Protein AF-A0A920IQU4-F1 (afdb_monomer_lite)

Radius of gyration: 15.21 Å; chains: 1; bounding box: 37×38×41 Å

pLDDT: mean 94.36, std 9.84, range [36.81, 98.69]

Sequence (162 aa):
MGWREFIRGVYWENMPQYKNLNFWSHKLKLNNNWYSGETGIPPLDDAIIESRDLAYSHHINRLMVISNLMTLTGIHPNEMYKWFMEMYIDAYDWVMVPNVYGMGSYADGGIFSTKPYICGSSYMLRMSNYSKGDWCDTVDGLYWGFIENNIKFLNLTSASPL

Structure (mmCIF, N/CA/C/O backbone):
data_AF-A0A920IQU4-F1
#
_entry.id   AF-A0A920IQU4-F1
#
loop_
_atom_site.group_PDB
_atom_site.id
_atom_site.type_symbol
_atom_site.label_atom_id
_atom_site.label_alt_id
_atom_site.label_comp_id
_atom_site.label_asym_id
_atom_site.label_entity_id
_atom_site.label_seq_id
_atom_site.pdbx_PDB_ins_code
_atom_site.Cartn_x
_atom_site.Cartn_y
_atom_site.Cartn_z
_atom_site.occupancy
_atom_site.B_iso_or_equiv
_atom_site.auth_seq_id
_atom_site.auth_comp_id
_atom_site.auth_asym_id
_atom_site.auth_atom_id
_atom_site.pdbx_PDB_model_num
ATOM 1 N N . MET A 1 1 ? 11.979 22.967 4.203 1.00 64.69 1 MET A N 1
ATOM 2 C CA . MET A 1 1 ? 11.755 21.620 4.780 1.00 64.69 1 MET A CA 1
ATOM 3 C C . MET A 1 1 ? 10.637 20.944 4.001 1.00 64.69 1 MET A C 1
ATOM 5 O O . MET A 1 1 ? 9.784 21.664 3.501 1.00 64.69 1 MET A O 1
ATOM 9 N N . GLY A 1 2 ? 10.668 19.620 3.833 1.00 90.31 2 GLY A N 1
ATOM 10 C CA . GLY A 1 2 ? 9.742 18.895 2.948 1.00 90.31 2 GLY A CA 1
ATOM 11 C C . GLY A 1 2 ? 9.343 17.521 3.489 1.00 90.31 2 GLY A C 1
ATOM 12 O O . GLY A 1 2 ? 9.532 17.246 4.672 1.00 90.31 2 GLY A O 1
ATOM 13 N N . TRP A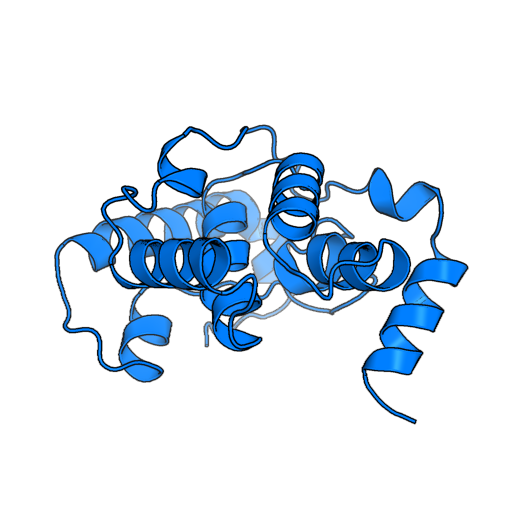 1 3 ? 8.827 16.657 2.608 1.00 89.75 3 TRP A N 1
ATOM 14 C CA . TRP A 1 3 ? 8.213 15.367 2.955 1.00 89.75 3 TRP A CA 1
ATOM 15 C C . TRP A 1 3 ? 9.049 14.503 3.903 1.00 89.75 3 TRP A C 1
ATOM 17 O O . TRP A 1 3 ? 8.571 14.075 4.945 1.00 89.75 3 TRP A O 1
ATOM 27 N N . ARG A 1 4 ? 10.333 14.309 3.591 1.00 92.00 4 ARG A N 1
ATOM 28 C CA . ARG A 1 4 ? 11.233 13.456 4.378 1.00 92.00 4 ARG A CA 1
ATOM 29 C C . ARG A 1 4 ? 11.360 13.885 5.847 1.00 92.00 4 ARG A C 1
ATOM 31 O O . ARG A 1 4 ? 11.408 13.028 6.724 1.00 92.00 4 ARG A O 1
ATOM 38 N N . GLU A 1 5 ? 11.397 15.187 6.125 1.00 93.81 5 GLU A N 1
ATOM 39 C CA . GLU A 1 5 ? 11.486 15.687 7.505 1.00 93.81 5 GLU A CA 1
ATOM 40 C C . GLU A 1 5 ? 10.137 15.599 8.229 1.00 93.81 5 GLU A C 1
ATOM 42 O O . GLU A 1 5 ? 10.108 15.321 9.425 1.00 93.81 5 GLU A O 1
ATOM 47 N N . PHE A 1 6 ? 9.023 15.741 7.502 1.00 94.06 6 PHE A N 1
ATOM 48 C CA . PHE A 1 6 ? 7.689 15.473 8.045 1.00 94.06 6 PHE A CA 1
ATOM 49 C C . PHE A 1 6 ? 7.543 14.007 8.478 1.00 94.06 6 PHE A C 1
ATOM 51 O O . PHE A 1 6 ? 7.172 13.757 9.622 1.00 94.06 6 PHE A O 1
ATOM 58 N N . ILE A 1 7 ? 7.933 13.048 7.622 1.00 94.31 7 ILE A N 1
ATOM 59 C CA . ILE A 1 7 ? 7.958 11.609 7.954 1.00 94.31 7 ILE A CA 1
ATOM 60 C C . ILE A 1 7 ? 8.731 11.368 9.254 1.00 94.31 7 ILE A C 1
ATOM 62 O O . ILE A 1 7 ? 8.251 10.684 10.158 1.00 94.31 7 ILE A O 1
ATOM 66 N N . ARG A 1 8 ? 9.919 11.972 9.371 1.00 94.94 8 ARG A N 1
ATOM 67 C CA . ARG A 1 8 ? 10.752 11.848 10.568 1.00 94.94 8 ARG A CA 1
ATOM 68 C C . ARG A 1 8 ? 10.044 12.376 11.816 1.00 94.94 8 ARG A C 1
ATOM 70 O O . ARG A 1 8 ? 10.104 11.717 12.849 1.00 94.94 8 ARG A O 1
ATOM 77 N N . GLY A 1 9 ? 9.393 13.535 11.726 1.00 96.06 9 GLY A N 1
ATOM 78 C CA . GLY A 1 9 ? 8.624 14.117 12.829 1.00 96.06 9 GLY A CA 1
ATOM 79 C C . GLY A 1 9 ? 7.478 13.212 13.279 1.00 96.06 9 GLY A C 1
ATOM 80 O O . GLY A 1 9 ? 7.389 12.893 14.461 1.00 96.06 9 GLY A O 1
ATOM 81 N N . VAL A 1 10 ? 6.664 12.724 12.335 1.00 95.38 10 VAL A N 1
ATOM 82 C CA . VAL A 1 10 ? 5.550 11.805 12.633 1.00 95.38 10 VAL A CA 1
ATOM 83 C C . VAL A 1 10 ? 6.048 10.542 13.330 1.00 95.38 10 VAL A C 1
ATOM 85 O O . VAL A 1 10 ? 5.455 10.118 14.320 1.00 95.38 10 VAL A O 1
ATOM 88 N N . TYR A 1 11 ? 7.146 9.955 12.848 1.00 96.88 11 TYR A N 1
ATOM 89 C CA . TYR A 1 11 ? 7.706 8.749 13.448 1.00 96.88 11 TYR A CA 1
ATOM 90 C C . TYR A 1 11 ? 8.072 8.951 14.923 1.00 96.88 11 TYR A C 1
ATOM 92 O O . TYR A 1 11 ? 7.629 8.186 15.775 1.00 96.88 11 TYR A O 1
ATOM 100 N N . TRP A 1 12 ? 8.861 9.981 15.240 1.00 96.69 12 TRP A N 1
ATOM 101 C CA . TRP A 1 12 ? 9.339 10.182 16.612 1.00 96.69 12 TRP A CA 1
ATOM 102 C C . TRP A 1 12 ? 8.243 10.625 17.580 1.00 96.69 12 TRP A C 1
ATOM 104 O O . TRP A 1 12 ? 8.319 10.267 18.749 1.00 96.69 12 TRP A O 1
ATOM 114 N N . GLU A 1 13 ? 7.224 11.340 17.101 1.00 97.00 13 GLU A N 1
ATOM 115 C CA . GLU A 1 13 ? 6.103 11.786 17.937 1.00 97.00 13 GLU A CA 1
ATOM 116 C C . GLU A 1 13 ? 5.175 10.633 18.352 1.00 97.00 13 GLU A C 1
ATOM 118 O O . GLU A 1 13 ? 4.579 10.672 19.424 1.00 97.00 13 GLU A O 1
ATOM 123 N N . ASN A 1 14 ? 5.049 9.589 17.523 1.00 96.31 14 ASN A N 1
ATOM 124 C CA . ASN A 1 14 ? 4.035 8.546 17.722 1.00 96.31 14 ASN A CA 1
ATOM 125 C C . ASN A 1 14 ? 4.595 7.154 18.057 1.00 96.31 14 ASN A C 1
ATOM 127 O O . ASN A 1 14 ? 3.836 6.215 18.323 1.00 96.31 14 ASN A O 1
ATOM 131 N N . MET A 1 15 ? 5.913 6.971 17.995 1.00 95.81 15 MET A N 1
ATOM 132 C CA . MET A 1 15 ? 6.535 5.711 18.388 1.00 95.81 15 MET A CA 1
ATOM 133 C C . MET A 1 15 ? 6.596 5.566 19.916 1.00 95.81 15 MET A C 1
ATOM 135 O O . MET A 1 15 ? 6.853 6.542 20.617 1.00 95.81 15 MET A O 1
ATOM 139 N N . PRO A 1 16 ? 6.445 4.337 20.449 1.00 94.12 16 PRO A N 1
ATOM 140 C CA . PRO A 1 16 ? 6.351 3.059 19.730 1.00 94.12 16 PRO A CA 1
ATOM 141 C C . PRO A 1 16 ? 4.933 2.641 19.298 1.00 94.12 16 PRO A C 1
ATOM 143 O O . PRO A 1 16 ? 4.784 1.632 18.609 1.00 94.12 16 PRO A O 1
ATOM 146 N N . GLN A 1 17 ? 3.891 3.367 19.706 1.00 95.00 17 GLN A N 1
ATOM 147 C CA . GLN A 1 17 ? 2.494 2.946 19.556 1.00 95.00 17 GLN A CA 1
ATOM 148 C C . GLN A 1 17 ? 2.055 2.867 18.093 1.00 95.00 17 GLN A C 1
ATOM 150 O O . GLN A 1 17 ? 1.194 2.052 17.767 1.00 95.00 17 GLN A O 1
ATOM 155 N N . TYR A 1 18 ? 2.673 3.655 17.212 1.00 95.38 18 TYR A N 1
ATOM 156 C CA . TYR A 1 18 ? 2.313 3.730 15.797 1.00 95.38 18 TYR A CA 1
ATOM 157 C C . TYR A 1 18 ? 2.333 2.367 15.076 1.00 95.38 18 TYR A C 1
ATOM 159 O O . TYR A 1 18 ? 1.463 2.096 14.255 1.00 95.38 18 TYR A O 1
ATOM 167 N N . LYS A 1 19 ? 3.252 1.458 15.442 1.00 94.44 19 LYS A N 1
ATOM 168 C CA . LYS A 1 19 ? 3.325 0.091 14.878 1.00 94.44 19 LYS A CA 1
ATOM 169 C C . LYS A 1 19 ? 2.206 -0.853 15.333 1.00 94.44 19 LYS A C 1
ATOM 171 O O . LYS A 1 19 ? 2.104 -1.964 14.824 1.00 94.44 19 LYS A O 1
ATOM 176 N N . ASN A 1 20 ? 1.392 -0.442 16.300 1.00 95.00 20 ASN A N 1
ATOM 177 C CA . ASN A 1 20 ? 0.264 -1.230 16.799 1.00 95.00 20 ASN A CA 1
ATOM 178 C C . ASN A 1 20 ? -1.078 -0.744 16.232 1.00 95.00 20 ASN A C 1
ATOM 180 O O . ASN A 1 20 ? -2.123 -1.289 16.588 1.00 95.00 20 ASN A O 1
ATOM 184 N N . LEU A 1 21 ? -1.065 0.289 15.384 1.00 97.56 21 LEU A N 1
ATOM 185 C CA . LEU A 1 21 ? -2.276 0.859 14.813 1.00 97.56 21 LEU A CA 1
ATOM 186 C C . LEU A 1 21 ? -2.801 -0.026 13.678 1.00 97.56 21 LEU A C 1
ATOM 188 O O . LEU A 1 21 ? -2.056 -0.494 12.818 1.00 97.56 21 LEU A O 1
ATOM 192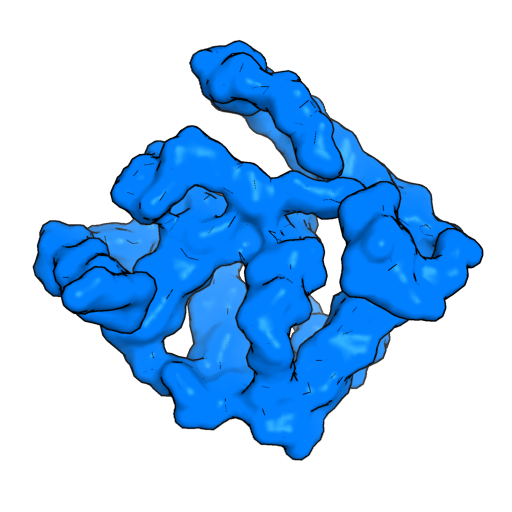 N N . ASN A 1 22 ? -4.107 -0.271 13.709 1.00 98.19 22 ASN A N 1
ATOM 193 C CA . ASN A 1 22 ? -4.834 -1.052 12.716 1.00 98.19 22 ASN A CA 1
ATOM 194 C C . ASN A 1 22 ? -6.296 -0.590 12.697 1.00 98.19 22 ASN A C 1
ATOM 196 O O . ASN A 1 22 ? -7.201 -1.312 13.115 1.00 98.19 22 ASN A O 1
ATOM 200 N N . PHE A 1 23 ? -6.508 0.656 12.269 1.00 97.81 23 PHE A N 1
ATOM 201 C CA . PHE A 1 23 ? -7.810 1.325 12.267 1.00 97.81 23 PHE A CA 1
ATOM 202 C C . PHE A 1 23 ? -8.916 0.488 11.606 1.00 97.81 23 PHE A C 1
ATOM 204 O O . PHE A 1 23 ? -9.997 0.327 12.171 1.00 97.81 23 PHE A O 1
ATOM 211 N N . TRP A 1 24 ? -8.620 -0.128 10.459 1.00 97.25 24 TRP A N 1
ATOM 212 C CA . TRP A 1 24 ? -9.567 -0.964 9.715 1.00 97.25 24 TRP A CA 1
ATOM 213 C C . TRP A 1 24 ? -9.774 -2.366 10.298 1.00 97.25 24 TRP A C 1
ATOM 215 O O . TRP A 1 24 ? -10.596 -3.128 9.796 1.00 97.25 24 TRP A O 1
ATOM 225 N N . SER A 1 25 ? -9.031 -2.742 11.345 1.00 97.75 25 SER A N 1
ATOM 226 C CA . SER A 1 25 ? -9.050 -4.094 11.920 1.00 97.75 25 SER A CA 1
ATOM 227 C C . SER A 1 25 ? -8.758 -5.200 10.893 1.00 97.75 25 SER A C 1
ATOM 229 O O . SER A 1 25 ? -9.315 -6.298 10.976 1.00 97.75 25 SER A O 1
ATOM 231 N N . HIS A 1 26 ? -7.878 -4.920 9.929 1.00 98.50 26 HIS A N 1
ATOM 232 C CA . HIS A 1 26 ? -7.432 -5.861 8.900 1.00 98.50 26 HIS A CA 1
ATOM 233 C C . HIS A 1 26 ? -6.669 -7.043 9.508 1.00 98.50 26 HIS A C 1
ATOM 235 O O . HIS A 1 26 ? -5.945 -6.880 10.491 1.00 98.50 26 HIS A O 1
ATOM 241 N N . LYS A 1 27 ? -6.827 -8.246 8.942 1.00 98.38 27 LYS A N 1
ATOM 242 C CA . LYS A 1 27 ? -6.318 -9.503 9.540 1.00 98.38 27 LYS A CA 1
ATOM 243 C C . LYS A 1 27 ? -5.621 -10.436 8.559 1.00 98.38 27 LYS A C 1
ATOM 245 O O . LYS A 1 27 ? -5.017 -11.414 9.001 1.00 98.38 27 LYS A O 1
ATOM 250 N N . LEU A 1 28 ? -5.744 -10.195 7.256 1.00 98.25 28 LEU A N 1
ATOM 251 C CA . LEU A 1 28 ? -5.229 -11.124 6.260 1.00 98.25 28 LEU A CA 1
ATOM 252 C C . LEU A 1 28 ? -3.706 -11.027 6.155 1.00 98.25 28 LEU A C 1
ATOM 254 O O . LEU A 1 28 ? -3.105 -9.994 6.453 1.00 98.25 28 LEU A O 1
ATOM 258 N N . LYS A 1 29 ? -3.094 -12.140 5.755 1.00 98.31 29 LYS A N 1
ATOM 259 C CA . LYS A 1 29 ? -1.656 -12.251 5.501 1.00 98.31 29 LYS A CA 1
ATOM 260 C C . LYS A 1 29 ? -1.392 -12.280 4.007 1.00 98.31 29 LYS A C 1
ATOM 262 O O . LYS A 1 29 ? -2.257 -12.695 3.235 1.00 98.31 29 LYS A O 1
ATOM 267 N N . LEU A 1 30 ? -0.186 -11.884 3.623 1.00 97.38 30 LEU A N 1
ATOM 268 C CA . LEU A 1 30 ? 0.263 -12.006 2.243 1.00 97.38 30 LEU A CA 1
ATOM 269 C C . LEU A 1 30 ? 0.502 -13.485 1.909 1.00 97.38 30 LEU A C 1
ATOM 271 O O . LEU A 1 30 ? 1.022 -14.248 2.723 1.00 97.38 30 LEU A O 1
ATOM 275 N N . ASN A 1 31 ? 0.092 -13.892 0.710 1.00 96.12 31 ASN A N 1
ATOM 276 C CA . ASN A 1 31 ? 0.423 -15.196 0.139 1.00 96.12 31 ASN A CA 1
ATOM 277 C C . ASN A 1 31 ? 1.646 -15.079 -0.791 1.00 96.12 31 ASN A C 1
ATOM 279 O O . ASN A 1 31 ? 2.155 -13.984 -1.032 1.00 96.12 31 ASN A O 1
ATOM 283 N N . ASN A 1 32 ? 2.106 -16.205 -1.339 1.00 97.38 32 ASN A N 1
ATOM 284 C CA . ASN A 1 32 ? 3.299 -16.236 -2.191 1.00 97.38 32 ASN A CA 1
ATOM 285 C C . ASN A 1 32 ? 3.168 -15.400 -3.475 1.00 97.38 32 ASN A C 1
ATOM 287 O O . ASN A 1 32 ? 4.186 -14.932 -3.979 1.00 97.38 32 ASN A O 1
ATOM 291 N N . ASN A 1 33 ? 1.953 -15.148 -3.970 1.00 97.50 33 ASN A N 1
ATOM 292 C CA . ASN A 1 33 ? 1.746 -14.381 -5.202 1.00 97.50 33 ASN A CA 1
ATOM 293 C C . ASN A 1 33 ? 2.205 -12.923 -5.047 1.00 97.50 33 ASN A C 1
ATOM 295 O O . ASN A 1 33 ? 2.639 -12.315 -6.021 1.00 97.50 33 ASN A O 1
ATOM 299 N N . TRP A 1 34 ? 2.200 -12.390 -3.818 1.00 97.81 34 TRP A N 1
ATOM 300 C CA . TRP A 1 34 ? 2.754 -11.069 -3.496 1.00 97.81 34 TRP A CA 1
ATOM 301 C C . TRP A 1 34 ? 4.283 -11.001 -3.580 1.00 97.81 34 TRP A C 1
ATOM 303 O O . TRP A 1 34 ? 4.850 -9.914 -3.546 1.00 97.81 34 TRP A O 1
ATOM 313 N N . TYR A 1 35 ? 4.954 -12.147 -3.683 1.00 97.69 35 TYR A N 1
ATOM 314 C CA . TYR A 1 35 ? 6.402 -12.248 -3.852 1.00 97.69 35 TYR A CA 1
ATOM 315 C C . TYR A 1 35 ? 6.785 -12.739 -5.257 1.00 97.69 35 TYR A C 1
ATOM 317 O O . TYR A 1 35 ? 7.835 -12.353 -5.773 1.00 97.69 35 TYR A O 1
ATOM 325 N N . SER A 1 36 ? 5.953 -13.572 -5.898 1.00 97.50 36 SER A N 1
ATOM 326 C CA . SER A 1 36 ? 6.196 -14.029 -7.273 1.00 97.50 36 SER A CA 1
ATOM 327 C C . SER A 1 36 ? 5.751 -13.026 -8.342 1.00 97.50 36 SER A C 1
ATOM 329 O O . SER A 1 36 ? 6.380 -12.991 -9.400 1.00 97.50 36 SER A O 1
ATOM 331 N N . GLY A 1 37 ? 4.753 -12.178 -8.057 1.00 97.75 37 GLY A N 1
ATOM 332 C CA . GLY A 1 37 ? 4.128 -11.295 -9.049 1.00 97.75 37 GLY A CA 1
ATOM 333 C C . GLY A 1 37 ? 3.109 -12.033 -9.919 1.00 97.75 37 GLY A C 1
ATOM 334 O O . GLY A 1 37 ? 3.052 -11.819 -11.122 1.00 97.75 37 GLY A O 1
ATOM 335 N N . GLU A 1 38 ? 2.355 -12.961 -9.324 1.00 97.88 38 GLU A N 1
ATOM 336 C CA . GLU A 1 38 ? 1.385 -13.827 -10.018 1.00 97.88 38 GLU A CA 1
ATOM 337 C C . GLU A 1 38 ? -0.024 -13.649 -9.428 1.00 97.88 38 GLU A C 1
ATOM 339 O O . GLU A 1 38 ? -0.732 -14.602 -9.089 1.00 97.88 38 GLU A O 1
ATOM 344 N N . THR A 1 39 ? -0.423 -12.402 -9.203 1.00 97.44 39 THR A N 1
ATOM 345 C CA . THR A 1 39 ? -1.726 -12.046 -8.624 1.00 97.44 39 THR A CA 1
ATOM 346 C C . THR A 1 39 ? -2.846 -12.057 -9.662 1.00 97.44 39 THR A C 1
ATOM 348 O O . THR A 1 39 ? -4.015 -12.154 -9.288 1.00 97.44 39 THR A O 1
ATOM 351 N N . GLY A 1 40 ? -2.506 -11.990 -10.955 1.00 96.81 40 GLY A N 1
ATOM 352 C CA . GLY A 1 40 ? -3.475 -11.880 -12.045 1.00 96.81 40 GLY A CA 1
ATOM 353 C C . GLY A 1 40 ? -3.968 -10.446 -12.262 1.00 96.81 40 GLY A C 1
ATOM 354 O O . GLY A 1 40 ? -4.929 -10.231 -13.002 1.00 96.81 40 GLY A O 1
ATOM 355 N N . ILE A 1 41 ? -3.324 -9.465 -11.622 1.00 98.31 41 ILE A N 1
ATOM 356 C CA . ILE A 1 41 ? -3.577 -8.034 -11.792 1.00 98.31 41 ILE A CA 1
ATOM 357 C C . ILE A 1 41 ? -2.307 -7.431 -12.411 1.00 98.31 41 ILE A C 1
ATOM 359 O O . ILE A 1 41 ? -1.370 -7.130 -11.674 1.00 98.31 41 ILE A O 1
ATOM 363 N N . PRO A 1 42 ? -2.261 -7.202 -13.739 1.00 98.19 42 PRO A N 1
ATOM 364 C CA . PRO A 1 42 ? -1.049 -6.770 -14.440 1.00 98.19 42 PRO A CA 1
ATOM 365 C C . PRO A 1 42 ? -0.303 -5.575 -13.818 1.00 98.19 42 PRO A C 1
ATOM 367 O O . PRO A 1 42 ? 0.901 -5.698 -13.608 1.00 98.19 42 PRO A O 1
ATOM 370 N N . PRO A 1 43 ? -0.959 -4.451 -13.437 1.00 98.00 43 PRO A N 1
ATOM 371 C CA . PRO A 1 43 ? -0.245 -3.352 -12.781 1.00 98.00 43 PRO A CA 1
ATOM 372 C C . PRO A 1 43 ? 0.402 -3.743 -11.450 1.00 98.00 43 PRO A C 1
ATOM 374 O O . PRO A 1 43 ? 1.443 -3.193 -11.094 1.00 98.00 43 PRO A O 1
ATOM 377 N N . LEU A 1 44 ? -0.206 -4.665 -10.699 1.00 98.38 44 LEU A N 1
ATOM 378 C CA . LEU A 1 44 ? 0.345 -5.144 -9.436 1.00 98.38 44 LEU A CA 1
ATOM 379 C C . LEU A 1 44 ? 1.499 -6.117 -9.671 1.00 98.38 44 LEU A C 1
ATOM 381 O O . LEU A 1 44 ? 2.534 -5.992 -9.023 1.00 98.38 44 LEU A O 1
ATOM 385 N N . ASP A 1 45 ? 1.323 -7.048 -10.604 1.00 98.44 45 ASP A N 1
ATOM 386 C CA . ASP A 1 45 ? 2.320 -8.058 -10.953 1.00 98.44 45 ASP A CA 1
ATOM 387 C C . ASP A 1 45 ? 3.620 -7.399 -11.424 1.00 98.44 45 ASP A C 1
ATOM 389 O O . ASP A 1 45 ? 4.687 -7.673 -10.870 1.00 98.44 45 ASP A O 1
ATOM 393 N N . ASP A 1 46 ? 3.523 -6.426 -12.333 1.00 98.12 46 ASP A N 1
ATOM 394 C CA . ASP A 1 46 ? 4.680 -5.664 -12.806 1.00 98.12 46 ASP A CA 1
ATOM 395 C C . ASP A 1 46 ? 5.335 -4.857 -11.675 1.00 98.12 46 ASP A C 1
ATOM 397 O O . ASP A 1 46 ? 6.560 -4.835 -11.562 1.00 98.12 46 ASP A O 1
ATOM 401 N N . ALA A 1 47 ? 4.547 -4.233 -10.789 1.00 98.19 47 ALA A N 1
ATOM 402 C CA . ALA A 1 47 ? 5.084 -3.475 -9.657 1.00 98.19 47 ALA A CA 1
ATOM 403 C C . ALA A 1 47 ? 5.801 -4.371 -8.627 1.00 98.19 47 ALA A C 1
ATOM 405 O O . ALA A 1 47 ? 6.794 -3.945 -8.025 1.00 98.19 47 ALA A O 1
ATOM 406 N N . ILE A 1 48 ? 5.325 -5.604 -8.415 1.00 98.50 48 ILE A N 1
ATOM 407 C CA . ILE A 1 48 ? 5.982 -6.603 -7.560 1.00 98.50 48 ILE A CA 1
ATOM 408 C C . ILE A 1 48 ? 7.296 -7.050 -8.199 1.00 98.50 48 ILE A C 1
ATOM 410 O O . ILE A 1 48 ? 8.321 -7.055 -7.518 1.00 98.50 48 ILE A O 1
ATOM 414 N N . ILE A 1 49 ? 7.276 -7.391 -9.490 1.00 98.44 49 ILE A N 1
ATOM 415 C CA . ILE A 1 49 ? 8.459 -7.837 -10.235 1.00 98.44 49 ILE A CA 1
ATOM 416 C C . ILE A 1 49 ? 9.526 -6.737 -10.256 1.00 98.44 49 ILE A C 1
ATOM 418 O O . ILE A 1 49 ? 10.676 -7.007 -9.921 1.00 98.44 49 ILE A O 1
ATOM 422 N N . GLU A 1 50 ? 9.144 -5.490 -10.551 1.00 97.88 50 GLU A N 1
ATOM 423 C CA . GLU A 1 50 ? 10.048 -4.333 -10.522 1.00 97.88 50 GLU A CA 1
ATOM 424 C C . GLU A 1 50 ? 10.691 -4.174 -9.137 1.00 97.88 50 GLU A C 1
ATOM 426 O O . GLU A 1 50 ? 11.914 -4.086 -9.015 1.00 97.88 50 GLU A O 1
ATOM 431 N N . SER A 1 51 ? 9.875 -4.222 -8.077 1.00 97.94 51 SER A N 1
ATOM 432 C CA . SER A 1 51 ? 10.364 -4.094 -6.701 1.00 97.94 51 SER A CA 1
ATOM 433 C C . SER A 1 51 ? 11.299 -5.246 -6.324 1.00 97.94 51 SER A C 1
ATOM 435 O O . SER A 1 51 ? 12.327 -5.010 -5.702 1.00 97.94 51 SER A O 1
ATOM 437 N N . ARG A 1 52 ? 10.987 -6.484 -6.725 1.00 97.56 52 ARG A N 1
ATOM 438 C CA . ARG A 1 52 ? 11.808 -7.670 -6.443 1.00 97.56 52 ARG A CA 1
ATOM 439 C C . ARG A 1 52 ? 13.163 -7.602 -7.137 1.00 97.56 52 ARG A C 1
ATOM 441 O O . ARG A 1 52 ? 14.186 -7.873 -6.516 1.00 97.56 52 ARG A O 1
ATOM 448 N N . ASP A 1 53 ? 13.155 -7.270 -8.423 1.00 97.94 53 ASP A N 1
ATOM 449 C CA . ASP A 1 53 ? 14.328 -7.408 -9.283 1.00 97.94 53 ASP A CA 1
ATOM 450 C C . ASP A 1 53 ? 15.260 -6.192 -9.163 1.00 97.94 53 ASP A C 1
ATOM 452 O O . ASP A 1 53 ? 16.475 -6.324 -9.323 1.00 97.94 53 ASP A O 1
ATOM 456 N N . LEU A 1 54 ? 14.712 -5.011 -8.845 1.00 98.00 54 LEU A N 1
ATOM 457 C CA . LEU A 1 54 ? 15.469 -3.758 -8.744 1.00 98.00 54 LEU A CA 1
ATOM 458 C C . LEU A 1 54 ? 15.631 -3.240 -7.309 1.00 98.00 54 LEU A C 1
ATOM 460 O O . LEU A 1 54 ? 16.342 -2.255 -7.104 1.00 98.00 54 LEU A O 1
ATOM 464 N N . ALA A 1 55 ? 14.960 -3.848 -6.325 1.00 97.88 55 ALA A N 1
ATOM 465 C CA . ALA A 1 55 ? 14.818 -3.309 -4.967 1.00 97.88 55 ALA A CA 1
ATOM 466 C C . ALA A 1 55 ? 14.288 -1.856 -4.947 1.00 97.88 55 ALA A C 1
ATOM 468 O O . ALA A 1 55 ? 14.584 -1.070 -4.038 1.00 97.88 55 ALA A O 1
ATOM 469 N N . TYR A 1 56 ? 13.541 -1.476 -5.989 1.00 97.12 56 TYR A N 1
ATOM 470 C CA . TYR A 1 56 ? 13.065 -0.125 -6.248 1.00 97.12 56 TYR A CA 1
ATOM 471 C C . TYR A 1 56 ? 11.773 -0.154 -7.063 1.00 97.12 56 TYR A C 1
ATOM 473 O O . TYR A 1 56 ? 11.589 -0.983 -7.941 1.00 97.12 56 TYR A O 1
ATOM 481 N N . SER A 1 57 ? 10.907 0.817 -6.799 1.00 96.06 57 SER A N 1
ATOM 482 C CA . SER A 1 57 ? 9.823 1.221 -7.685 1.00 96.06 57 SER A CA 1
ATOM 483 C C . SER A 1 57 ? 9.475 2.674 -7.387 1.00 96.06 57 SER A C 1
ATOM 485 O O . SER A 1 57 ? 9.761 3.199 -6.293 1.00 96.06 57 SER A O 1
ATOM 487 N N . HIS A 1 58 ? 8.864 3.338 -8.366 1.00 94.12 58 HIS A N 1
ATOM 488 C CA . HIS A 1 58 ? 8.432 4.718 -8.211 1.00 94.12 58 HIS A CA 1
ATOM 489 C C . HIS A 1 58 ? 7.359 4.842 -7.116 1.00 94.12 58 HIS A C 1
ATOM 491 O O . HIS A 1 58 ? 6.522 3.958 -6.933 1.00 94.12 58 HIS A O 1
ATOM 497 N N . HIS A 1 59 ? 7.338 5.977 -6.410 1.00 95.31 59 HIS A N 1
ATOM 498 C CA . HIS A 1 59 ? 6.439 6.215 -5.273 1.00 95.31 59 HIS A CA 1
ATOM 499 C C . HIS A 1 59 ? 4.962 5.902 -5.575 1.00 95.31 59 HIS A C 1
ATOM 501 O O . HIS A 1 59 ? 4.265 5.340 -4.733 1.00 95.31 59 HIS A O 1
ATOM 507 N N . ILE A 1 60 ? 4.495 6.213 -6.788 1.00 96.62 60 ILE A N 1
ATOM 508 C CA . ILE A 1 60 ? 3.098 5.981 -7.170 1.00 96.62 60 ILE A CA 1
ATOM 509 C C . ILE A 1 60 ? 2.729 4.492 -7.232 1.00 96.62 60 ILE A C 1
ATOM 511 O O . ILE A 1 60 ? 1.617 4.143 -6.844 1.00 96.62 60 ILE A O 1
ATOM 515 N N . ASN A 1 61 ? 3.662 3.614 -7.622 1.00 96.62 61 ASN A N 1
ATOM 516 C CA . ASN A 1 61 ? 3.450 2.163 -7.623 1.00 96.62 61 ASN A CA 1
ATOM 517 C C . ASN A 1 61 ? 3.341 1.649 -6.183 1.00 96.62 61 ASN A C 1
ATOM 519 O O . ASN A 1 61 ? 2.450 0.863 -5.863 1.00 96.62 61 ASN A O 1
ATOM 523 N N . ARG A 1 62 ? 4.186 2.166 -5.279 1.00 98.12 62 ARG A N 1
ATOM 524 C CA . ARG A 1 62 ? 4.134 1.828 -3.847 1.00 98.12 62 ARG A CA 1
ATOM 525 C C . ARG A 1 62 ? 2.788 2.203 -3.228 1.00 98.12 62 ARG A C 1
ATOM 527 O O . ARG A 1 62 ? 2.211 1.403 -2.494 1.00 98.12 62 ARG A O 1
ATOM 534 N N . LEU A 1 63 ? 2.296 3.407 -3.524 1.00 97.81 63 LEU A N 1
ATOM 535 C CA . LEU A 1 63 ? 1.085 3.957 -2.917 1.00 97.81 63 LEU A CA 1
ATOM 536 C C . LEU A 1 63 ? -0.195 3.452 -3.595 1.00 97.81 63 LEU A C 1
ATOM 538 O O . LEU A 1 63 ? -0.998 2.766 -2.971 1.00 97.81 63 LEU A O 1
ATOM 542 N N . MET A 1 64 ? -0.380 3.775 -4.875 1.00 98.00 64 MET A N 1
ATOM 543 C CA . MET A 1 64 ? -1.668 3.624 -5.562 1.00 98.00 64 MET A CA 1
ATOM 544 C C . MET A 1 64 ? -1.885 2.238 -6.171 1.00 98.00 64 MET A C 1
ATOM 546 O O . MET A 1 64 ? -3.002 1.937 -6.589 1.00 98.00 64 MET A O 1
ATOM 550 N N . VAL A 1 65 ? -0.851 1.392 -6.211 1.00 98.25 65 VAL A N 1
ATOM 551 C CA . VAL A 1 65 ? -0.958 0.009 -6.693 1.00 98.25 65 VAL A CA 1
ATOM 552 C C . VAL A 1 65 ? -0.776 -0.968 -5.537 1.00 98.25 65 VAL A C 1
ATOM 554 O O . VAL A 1 65 ? -1.749 -1.581 -5.107 1.00 98.25 65 VAL A O 1
ATOM 557 N N . ILE A 1 66 ? 0.435 -1.070 -4.985 1.00 98.56 66 ILE A N 1
ATOM 558 C CA . ILE A 1 66 ? 0.772 -2.085 -3.978 1.00 98.56 66 ILE A CA 1
ATOM 559 C C . ILE A 1 66 ? 0.007 -1.837 -2.671 1.00 98.56 66 ILE A C 1
ATOM 561 O O . ILE A 1 66 ? -0.778 -2.686 -2.250 1.00 98.56 66 ILE A O 1
ATOM 565 N N . SER A 1 67 ? 0.187 -0.669 -2.040 1.00 98.31 67 SER A N 1
ATOM 566 C CA . SER A 1 67 ? -0.459 -0.377 -0.749 1.00 98.31 67 SER A CA 1
ATOM 567 C C . SER A 1 67 ? -1.976 -0.285 -0.873 1.00 98.31 67 SER A C 1
ATOM 569 O O . SER A 1 67 ? -2.685 -0.811 -0.016 1.00 98.31 67 SER A O 1
ATOM 571 N N . ASN A 1 68 ? -2.474 0.323 -1.956 1.00 98.44 68 ASN A N 1
ATOM 572 C CA . ASN A 1 68 ? -3.901 0.366 -2.265 1.00 98.44 68 ASN A CA 1
ATOM 573 C C . ASN A 1 68 ? -4.498 -1.049 -2.300 1.00 98.44 68 ASN A C 1
ATOM 575 O O . ASN A 1 68 ? -5.410 -1.338 -1.534 1.00 98.44 68 ASN A O 1
ATOM 579 N N . LEU A 1 69 ? -3.951 -1.969 -3.103 1.00 98.56 69 LEU A N 1
ATOM 580 C CA . LEU A 1 69 ? -4.511 -3.319 -3.221 1.00 98.56 69 LEU A CA 1
ATOM 581 C C . LEU A 1 69 ? -4.328 -4.154 -1.948 1.00 98.56 69 LEU A C 1
ATOM 583 O O . LEU A 1 69 ? -5.240 -4.895 -1.584 1.00 98.56 69 LEU A O 1
ATOM 587 N N . MET A 1 70 ? -3.223 -4.003 -1.210 1.00 98.69 70 MET A N 1
ATOM 588 C CA . MET A 1 70 ? -3.082 -4.615 0.122 1.00 98.69 70 MET A CA 1
ATOM 589 C C . MET A 1 70 ? -4.159 -4.110 1.099 1.00 98.69 70 MET A C 1
ATOM 591 O O . MET A 1 70 ? -4.719 -4.884 1.875 1.00 98.69 70 MET A O 1
ATOM 595 N N . THR A 1 71 ? -4.490 -2.821 1.036 1.00 98.44 71 THR A N 1
ATOM 596 C CA . THR A 1 71 ? -5.522 -2.207 1.880 1.00 98.44 71 THR A CA 1
ATOM 597 C C . THR A 1 71 ? -6.913 -2.678 1.475 1.00 98.44 71 THR A C 1
ATOM 599 O O . THR A 1 71 ? -7.660 -3.154 2.323 1.00 98.44 71 THR A O 1
ATOM 602 N N . LEU A 1 72 ? -7.250 -2.630 0.184 1.00 98.31 72 LEU A N 1
ATOM 603 C CA . LEU A 1 72 ? -8.550 -3.078 -0.322 1.00 98.31 72 LEU A CA 1
ATOM 604 C C . LEU A 1 72 ? -8.800 -4.570 -0.058 1.00 98.31 72 LEU A C 1
ATOM 606 O O . LEU A 1 72 ? -9.935 -4.974 0.174 1.00 98.31 72 LEU A O 1
ATOM 610 N N . THR A 1 73 ? -7.744 -5.387 -0.050 1.00 97.75 73 THR A N 1
ATOM 611 C CA . THR A 1 73 ? -7.840 -6.818 0.274 1.00 97.75 73 THR A CA 1
ATOM 612 C C . THR A 1 73 ? -7.892 -7.107 1.771 1.00 97.75 73 THR A C 1
ATOM 614 O O . THR A 1 73 ? -8.185 -8.238 2.133 1.00 97.75 73 THR A O 1
ATOM 617 N N . GLY A 1 74 ? -7.651 -6.135 2.656 1.00 98.12 74 GLY A N 1
ATOM 618 C CA . GLY A 1 74 ? -7.723 -6.344 4.104 1.00 98.12 74 GLY A CA 1
ATOM 619 C C . GLY A 1 74 ? -6.469 -6.971 4.727 1.00 98.12 74 GLY A C 1
ATOM 620 O O . GLY A 1 74 ? -6.568 -7.665 5.752 1.00 98.12 74 GLY A O 1
ATOM 621 N N . ILE A 1 75 ? -5.297 -6.758 4.117 1.00 98.69 75 ILE A N 1
ATOM 622 C CA . ILE A 1 75 ? -4.004 -7.216 4.640 1.00 98.69 75 ILE A CA 1
ATOM 623 C C . ILE A 1 75 ? -3.648 -6.449 5.915 1.00 98.69 75 ILE A C 1
ATOM 625 O O . ILE A 1 75 ? -3.825 -5.233 6.015 1.00 98.69 75 ILE A O 1
ATOM 629 N N . HIS A 1 76 ? -3.143 -7.176 6.911 1.00 98.69 76 HIS A N 1
ATOM 630 C CA . HIS A 1 76 ? -2.722 -6.602 8.181 1.00 98.69 76 HIS A CA 1
ATOM 631 C C . HIS A 1 76 ? -1.543 -5.619 7.976 1.00 98.69 76 HIS A C 1
ATOM 633 O O . HIS A 1 76 ? -0.568 -5.986 7.316 1.00 98.69 76 HIS A O 1
ATOM 639 N N . PRO A 1 77 ? -1.542 -4.419 8.593 1.00 98.44 77 PRO A N 1
ATOM 640 C CA . PRO A 1 77 ? -0.492 -3.409 8.391 1.00 98.44 77 PRO A CA 1
ATOM 641 C C . PRO A 1 77 ? 0.932 -3.913 8.655 1.00 98.44 77 PRO A C 1
ATOM 643 O O . PRO A 1 77 ? 1.852 -3.589 7.913 1.00 98.44 77 PRO A O 1
ATOM 646 N N . ASN A 1 78 ? 1.123 -4.775 9.658 1.00 98.38 78 ASN A N 1
ATOM 647 C CA . ASN A 1 78 ? 2.430 -5.391 9.928 1.00 98.38 78 ASN A CA 1
ATOM 648 C C . ASN A 1 78 ? 2.925 -6.300 8.789 1.00 98.38 78 ASN A C 1
ATOM 650 O O . ASN A 1 78 ? 4.132 -6.387 8.577 1.00 98.38 78 ASN A O 1
ATOM 654 N N . GLU A 1 79 ? 2.021 -6.960 8.060 1.00 98.62 79 GLU A N 1
ATOM 655 C CA . GLU A 1 79 ? 2.375 -7.777 6.891 1.00 98.62 79 GLU A CA 1
ATOM 656 C C . GLU A 1 79 ? 2.775 -6.870 5.724 1.00 98.62 79 GLU A C 1
ATOM 658 O O . GLU A 1 79 ? 3.802 -7.106 5.093 1.00 98.62 79 GLU A O 1
ATOM 663 N N . MET A 1 80 ? 2.037 -5.771 5.510 1.00 98.50 80 MET A N 1
ATOM 664 C CA . MET A 1 80 ? 2.415 -4.735 4.539 1.00 98.50 80 MET A CA 1
ATOM 665 C C . MET A 1 80 ? 3.795 -4.159 4.871 1.00 98.50 80 MET A C 1
ATOM 667 O O . MET A 1 80 ? 4.676 -4.112 4.020 1.00 98.50 80 MET A O 1
ATOM 671 N N . TYR A 1 81 ? 4.008 -3.760 6.128 1.00 98.56 81 TYR A N 1
ATOM 672 C CA . TYR A 1 81 ? 5.268 -3.191 6.600 1.00 98.56 81 TYR A CA 1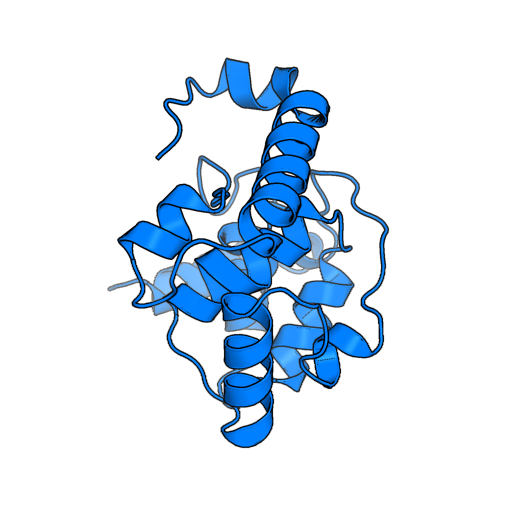
ATOM 673 C C . TYR A 1 81 ? 6.429 -4.155 6.380 1.00 98.56 81 TYR A C 1
ATOM 675 O O . TYR A 1 81 ? 7.462 -3.749 5.857 1.00 98.56 81 TYR A O 1
ATOM 683 N N . LYS A 1 82 ? 6.251 -5.432 6.733 1.00 98.44 82 LYS A N 1
ATOM 684 C CA . LYS A 1 82 ? 7.265 -6.459 6.503 1.00 98.44 82 LYS A CA 1
ATOM 685 C C . LYS A 1 82 ? 7.616 -6.567 5.018 1.00 98.44 82 LYS A C 1
ATOM 687 O O . LYS A 1 82 ? 8.795 -6.524 4.688 1.00 98.44 82 LYS A O 1
ATOM 692 N N . TRP A 1 83 ? 6.617 -6.623 4.140 1.00 98.62 83 TRP A N 1
ATOM 693 C CA . TRP A 1 83 ? 6.840 -6.687 2.697 1.00 98.62 83 TRP A CA 1
ATOM 694 C C . TRP A 1 83 ? 7.604 -5.460 2.181 1.00 98.62 83 TRP A C 1
ATOM 696 O O . TRP A 1 83 ? 8.623 -5.601 1.515 1.00 98.62 83 TRP A O 1
ATOM 706 N N . PHE A 1 84 ? 7.204 -4.243 2.565 1.00 98.44 84 PHE A N 1
ATOM 707 C CA . PHE A 1 84 ? 7.929 -3.024 2.179 1.00 98.44 84 PHE A CA 1
ATOM 708 C C . PHE A 1 84 ? 9.371 -2.991 2.709 1.00 98.44 84 PHE A C 1
ATOM 710 O O . PHE A 1 84 ? 10.258 -2.489 2.023 1.00 98.44 84 PHE A O 1
ATOM 717 N N . MET A 1 85 ? 9.620 -3.536 3.901 1.00 98.12 85 MET A N 1
ATOM 718 C CA . MET A 1 85 ? 10.973 -3.654 4.452 1.00 98.12 85 MET A CA 1
ATOM 719 C C . MET A 1 85 ? 11.837 -4.684 3.717 1.00 98.12 85 MET A C 1
ATOM 721 O O . MET A 1 85 ? 13.051 -4.520 3.668 1.00 98.12 85 MET A O 1
ATOM 725 N N . GLU A 1 86 ? 11.234 -5.736 3.164 1.00 97.81 86 GLU A N 1
ATOM 726 C CA . GLU A 1 86 ? 11.937 -6.788 2.419 1.00 97.81 86 GLU A CA 1
ATOM 727 C C . GLU A 1 86 ? 12.250 -6.372 0.974 1.00 97.81 86 GLU A C 1
ATOM 729 O O . GLU A 1 86 ? 13.283 -6.764 0.436 1.00 97.81 86 GLU A O 1
ATOM 734 N N . MET A 1 87 ? 11.378 -5.572 0.353 1.00 97.94 87 MET A N 1
ATOM 735 C CA . MET A 1 87 ? 11.396 -5.341 -1.098 1.00 97.94 87 MET A CA 1
ATOM 736 C C . MET A 1 87 ? 12.140 -4.083 -1.551 1.00 97.94 87 MET A C 1
ATOM 738 O O . MET A 1 87 ? 12.392 -3.941 -2.743 1.00 97.94 87 MET A O 1
ATOM 742 N N . TYR A 1 88 ? 12.482 -3.153 -0.654 1.00 98.19 88 TYR A N 1
ATOM 743 C CA . TYR A 1 88 ? 13.094 -1.878 -1.050 1.00 98.19 88 TYR A CA 1
ATOM 744 C C . TYR A 1 88 ? 14.437 -1.616 -0.376 1.00 98.19 88 TYR A C 1
ATOM 746 O O . TYR A 1 88 ? 14.570 -1.690 0.843 1.00 98.19 88 TYR A O 1
ATOM 754 N N . ILE A 1 89 ? 15.424 -1.196 -1.172 1.00 97.06 89 ILE A N 1
ATOM 755 C CA . ILE A 1 89 ? 16.771 -0.862 -0.682 1.00 97.06 89 ILE A CA 1
ATOM 756 C C . ILE A 1 89 ? 16.792 0.398 0.198 1.00 97.06 89 ILE A C 1
ATOM 758 O O . ILE A 1 89 ? 17.686 0.581 1.021 1.00 97.06 89 ILE A O 1
ATOM 762 N N . ASP A 1 90 ? 15.801 1.274 0.030 1.00 95.88 90 ASP A N 1
ATOM 763 C CA . ASP A 1 90 ? 15.633 2.515 0.790 1.00 95.88 90 ASP A CA 1
ATOM 764 C C . ASP A 1 90 ? 14.751 2.344 2.045 1.00 95.88 90 ASP A C 1
ATOM 766 O O . ASP A 1 90 ? 14.360 3.331 2.681 1.00 95.88 90 ASP A O 1
ATOM 770 N N . ALA A 1 91 ? 14.457 1.097 2.429 1.00 95.38 91 ALA A N 1
ATOM 771 C CA . ALA A 1 91 ? 13.616 0.782 3.570 1.00 95.38 91 ALA A CA 1
ATOM 772 C C . ALA A 1 91 ? 14.357 0.919 4.907 1.00 95.38 91 ALA A C 1
ATOM 774 O O . ALA A 1 91 ? 15.105 0.049 5.350 1.00 95.38 91 ALA A O 1
ATOM 775 N N . TYR A 1 92 ? 14.074 2.020 5.599 1.00 96.19 92 TYR A N 1
ATOM 776 C CA . TYR A 1 92 ? 14.433 2.217 7.000 1.00 96.19 92 TYR A CA 1
ATOM 777 C C . TYR A 1 92 ? 13.175 2.374 7.839 1.00 96.19 92 TYR A C 1
ATOM 779 O O . TYR A 1 92 ? 12.223 3.024 7.413 1.00 96.19 92 TYR A O 1
ATOM 787 N N . ASP A 1 93 ? 13.208 1.852 9.064 1.00 95.75 93 ASP A N 1
ATOM 788 C CA . ASP A 1 93 ? 12.052 1.807 9.966 1.00 95.75 93 ASP A CA 1
ATOM 789 C C . ASP A 1 93 ? 11.349 3.166 10.111 1.00 95.75 93 ASP A C 1
ATOM 791 O O . ASP A 1 93 ? 10.150 3.297 9.878 1.00 95.75 93 ASP A O 1
ATOM 795 N N . TRP A 1 94 ? 12.125 4.219 10.384 1.00 95.81 94 TRP A N 1
ATOM 796 C CA . TRP A 1 94 ? 11.592 5.568 10.575 1.00 95.81 94 TRP A CA 1
ATOM 797 C C . TRP A 1 94 ? 10.941 6.166 9.322 1.00 95.81 94 TRP A C 1
ATOM 799 O O . TRP A 1 94 ? 10.112 7.066 9.432 1.00 95.81 94 TRP A O 1
ATOM 809 N N . VAL A 1 95 ? 11.311 5.674 8.135 1.00 95.56 95 VAL A N 1
ATOM 810 C CA . VAL A 1 95 ? 10.702 6.073 6.862 1.00 95.56 95 VAL A CA 1
ATOM 811 C C . VAL A 1 95 ? 9.472 5.222 6.577 1.00 95.56 95 VAL A C 1
ATOM 813 O O . VAL A 1 95 ? 8.434 5.753 6.185 1.00 95.56 95 VAL A O 1
ATOM 816 N N . MET A 1 96 ? 9.575 3.907 6.759 1.00 96.56 96 MET A N 1
ATOM 817 C CA . MET A 1 96 ? 8.538 2.964 6.346 1.00 96.56 96 MET A CA 1
ATOM 818 C C . MET A 1 96 ? 7.338 2.966 7.279 1.00 96.56 96 MET A C 1
ATOM 820 O O . MET A 1 96 ? 6.218 2.818 6.808 1.00 96.56 96 MET A O 1
ATOM 824 N N . VAL A 1 97 ? 7.524 3.204 8.575 1.00 97.12 97 VAL A N 1
ATOM 825 C CA . VAL A 1 97 ? 6.411 3.205 9.529 1.00 97.12 97 VAL A CA 1
ATOM 826 C C . VAL A 1 97 ? 5.353 4.269 9.180 1.00 97.12 97 VAL A C 1
ATOM 828 O O . VAL A 1 97 ? 4.206 3.885 8.955 1.00 97.12 97 VAL A O 1
ATOM 831 N N . PRO A 1 98 ? 5.677 5.567 9.010 1.00 96.56 98 PRO A N 1
ATOM 832 C CA . PRO A 1 98 ? 4.662 6.554 8.629 1.00 96.56 98 PRO A CA 1
ATOM 833 C C . PRO A 1 98 ? 4.122 6.355 7.207 1.00 96.56 98 PRO A C 1
ATOM 835 O O . PRO A 1 98 ? 2.932 6.547 6.966 1.00 96.56 98 PRO A O 1
ATOM 838 N N . ASN A 1 99 ? 4.967 5.931 6.257 1.00 96.88 99 ASN A N 1
ATOM 839 C CA . ASN A 1 99 ? 4.516 5.710 4.881 1.00 96.88 99 ASN A CA 1
ATOM 840 C C . ASN A 1 99 ? 3.577 4.500 4.757 1.00 96.88 99 ASN A C 1
ATOM 842 O O . ASN A 1 99 ? 2.620 4.574 3.998 1.00 96.88 99 ASN A O 1
ATOM 846 N N . VAL A 1 100 ? 3.803 3.409 5.493 1.00 97.56 100 VAL A N 1
ATOM 847 C CA . VAL A 1 100 ? 2.967 2.200 5.404 1.00 97.56 100 VAL A CA 1
ATOM 848 C C . VAL A 1 100 ? 1.720 2.317 6.277 1.00 97.56 100 VAL A C 1
ATOM 850 O O . VAL A 1 100 ? 0.613 2.123 5.778 1.00 97.56 100 VAL A O 1
ATOM 853 N N . TYR A 1 101 ? 1.867 2.650 7.563 1.00 97.94 101 TYR A N 1
ATOM 854 C CA . TYR A 1 101 ? 0.732 2.691 8.497 1.00 97.94 101 TYR A CA 1
ATOM 855 C C . TYR A 1 101 ? -0.117 3.954 8.311 1.00 97.94 101 TYR A C 1
ATOM 857 O O . TYR A 1 101 ? -1.329 3.903 8.488 1.00 97.94 101 TYR A O 1
ATOM 865 N N . GLY A 1 102 ? 0.497 5.074 7.927 1.00 96.62 102 GLY A N 1
ATOM 866 C CA . GLY A 1 102 ? -0.209 6.317 7.638 1.00 96.62 102 GLY A CA 1
ATOM 867 C C . GLY A 1 102 ? -0.680 6.374 6.192 1.00 96.62 102 GLY A C 1
ATOM 868 O O . GLY A 1 102 ? -1.829 6.069 5.885 1.00 96.62 102 GLY A O 1
ATOM 869 N N . MET A 1 103 ? 0.221 6.759 5.287 1.00 95.62 103 MET A N 1
ATOM 870 C CA . MET A 1 103 ? -0.129 7.049 3.891 1.00 95.62 103 MET A CA 1
ATOM 871 C C . MET A 1 103 ? -0.708 5.846 3.135 1.00 95.62 103 MET A C 1
ATOM 873 O O . MET A 1 103 ? -1.718 5.975 2.452 1.00 95.62 103 MET A O 1
ATOM 877 N N . GLY A 1 104 ? -0.044 4.696 3.229 1.00 96.12 104 GLY A N 1
ATOM 878 C CA . GLY A 1 104 ? -0.316 3.537 2.386 1.00 96.12 104 GLY A CA 1
ATOM 879 C C . GLY A 1 104 ? -1.577 2.776 2.776 1.00 96.12 104 GLY A C 1
ATOM 880 O O . GLY A 1 104 ? -2.288 2.309 1.893 1.00 96.12 104 GLY A O 1
ATOM 881 N N . SER A 1 105 ? -1.852 2.652 4.077 1.00 96.88 105 SER A N 1
ATOM 882 C CA . SER A 1 105 ? -2.957 1.823 4.585 1.00 96.88 105 SER A CA 1
ATOM 883 C C . SER A 1 105 ? -4.003 2.563 5.405 1.00 96.88 105 SER A C 1
ATOM 885 O O . SER A 1 105 ? -5.073 2.010 5.657 1.00 96.88 105 SER A O 1
ATOM 887 N N . TYR A 1 106 ? -3.725 3.796 5.843 1.00 97.50 106 TYR A N 1
ATOM 888 C CA . TYR A 1 106 ? -4.579 4.518 6.790 1.00 97.50 106 TYR A CA 1
ATOM 889 C C . TYR A 1 106 ? -4.823 3.733 8.097 1.00 97.50 106 TYR A C 1
ATOM 891 O O . TYR A 1 106 ? -5.812 3.928 8.802 1.00 97.50 106 TYR A O 1
ATOM 899 N N . ALA A 1 107 ? -3.920 2.811 8.440 1.00 97.62 107 ALA A N 1
ATOM 900 C CA . ALA A 1 107 ? -3.969 2.044 9.675 1.00 97.62 107 ALA A CA 1
ATOM 901 C C . ALA A 1 107 ? -3.868 2.935 10.918 1.00 97.62 107 ALA A C 1
ATOM 903 O O . ALA A 1 107 ? -4.348 2.541 11.980 1.00 97.62 107 ALA A O 1
ATOM 904 N N . ASP A 1 108 ? -3.285 4.125 10.780 1.00 96.31 108 ASP A N 1
ATOM 905 C CA . ASP A 1 108 ? -3.159 5.118 11.841 1.00 96.31 108 ASP A CA 1
ATOM 906 C C . ASP A 1 108 ? -4.445 5.904 12.151 1.00 96.31 108 ASP A C 1
ATOM 908 O O . ASP A 1 108 ? -4.462 6.691 13.096 1.00 96.31 108 ASP A O 1
ATOM 912 N N . GLY A 1 109 ? -5.519 5.705 11.379 1.00 94.25 109 GLY A N 1
ATOM 913 C CA . GLY A 1 109 ? -6.804 6.367 11.606 1.00 94.25 109 GLY A CA 1
ATOM 914 C C . GLY A 1 109 ? -6.781 7.881 11.388 1.00 94.25 109 GLY A C 1
ATOM 915 O O . GLY A 1 109 ? -7.659 8.580 11.893 1.00 94.25 109 GLY A O 1
ATOM 916 N N . GLY A 1 110 ? -5.794 8.391 10.650 1.00 93.19 110 GLY A N 1
ATOM 917 C CA . GLY A 1 110 ? -5.760 9.773 10.190 1.00 93.19 110 GLY A CA 1
ATOM 918 C C . GLY A 1 110 ? -4.756 10.692 10.883 1.00 93.19 110 GLY A C 1
ATOM 919 O O . GLY A 1 110 ? -4.855 11.911 10.746 1.00 93.19 110 GLY A O 1
ATOM 920 N N . ILE A 1 111 ? -3.775 10.135 11.599 1.00 91.56 111 ILE A N 1
ATOM 921 C CA . ILE A 1 111 ? -2.652 10.910 12.159 1.00 91.56 111 ILE A CA 1
ATOM 922 C C . ILE A 1 111 ? -1.824 11.532 11.023 1.00 91.56 111 ILE A C 1
ATOM 924 O O . ILE A 1 111 ? -1.414 12.689 11.096 1.00 91.56 111 ILE A O 1
ATOM 928 N N . PHE A 1 112 ? -1.586 10.765 9.961 1.00 91.00 112 PHE A N 1
ATOM 929 C CA . PHE A 1 112 ? -0.741 11.152 8.840 1.00 91.00 112 PHE A CA 1
ATOM 930 C C . PHE A 1 112 ? -1.470 11.935 7.751 1.00 91.00 112 PHE A C 1
ATOM 932 O O . PHE A 1 112 ? -0.932 12.876 7.167 1.00 91.00 112 PHE A O 1
ATOM 939 N N . SER A 1 113 ? -2.686 11.505 7.425 1.00 88.19 113 SER A N 1
ATOM 940 C CA . SER A 1 113 ? -3.485 12.060 6.337 1.00 88.19 113 SER A CA 1
ATOM 941 C C . SER A 1 113 ? -4.948 12.100 6.738 1.00 88.19 113 SER A C 1
ATOM 943 O O . SER A 1 113 ? -5.405 11.304 7.545 1.00 88.19 113 SER A O 1
ATOM 945 N N . THR A 1 114 ? -5.722 13.016 6.171 1.00 84.62 114 THR A N 1
ATOM 946 C CA . THR A 1 114 ? -7.139 13.148 6.534 1.00 84.62 114 THR A CA 1
ATOM 947 C C . THR A 1 114 ? -8.037 12.134 5.830 1.00 84.62 114 THR A C 1
ATOM 949 O O . THR A 1 114 ? -9.166 11.933 6.268 1.00 84.62 114 THR A O 1
ATOM 952 N N . LYS A 1 115 ? -7.565 11.491 4.753 1.00 88.56 115 LYS A N 1
ATOM 953 C CA . LYS A 1 115 ? -8.338 10.536 3.947 1.00 88.56 115 LYS A CA 1
ATOM 954 C C . LYS A 1 115 ? -7.468 9.359 3.491 1.00 88.56 115 LYS A C 1
ATOM 956 O O . LYS A 1 115 ? -6.298 9.585 3.186 1.00 88.56 115 LYS A O 1
ATOM 961 N N . PRO A 1 116 ? -8.027 8.140 3.389 1.00 93.88 116 PRO A N 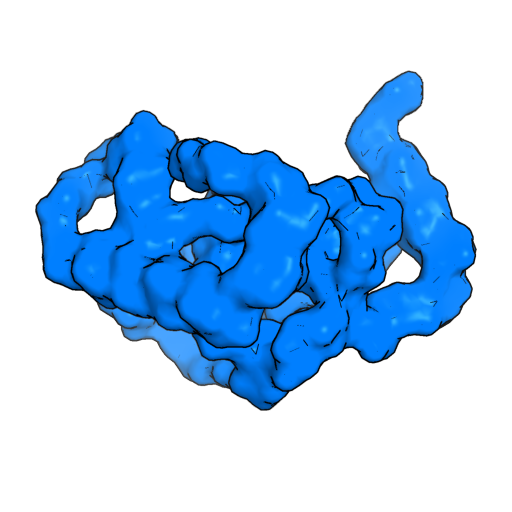1
ATOM 962 C CA . PRO A 1 116 ? -7.302 6.994 2.854 1.00 93.88 116 PRO A CA 1
ATOM 963 C C . PRO A 1 116 ? -7.037 7.156 1.351 1.00 93.88 116 PRO A C 1
ATOM 965 O O . PRO A 1 116 ? -7.924 7.558 0.594 1.00 93.88 116 PRO A O 1
ATOM 968 N N . TYR A 1 117 ? -5.830 6.801 0.911 1.00 94.00 117 TYR A N 1
ATOM 969 C CA . TYR A 1 117 ? -5.464 6.748 -0.505 1.00 94.00 117 TYR A CA 1
ATOM 970 C C . TYR A 1 117 ? -5.905 5.415 -1.112 1.00 94.00 117 TYR A C 1
ATOM 972 O O . TYR A 1 117 ? -5.127 4.469 -1.194 1.00 94.00 117 TYR A O 1
ATOM 980 N N . ILE A 1 118 ? -7.170 5.350 -1.526 1.00 96.06 118 ILE A N 1
ATOM 981 C CA . ILE A 1 118 ? -7.749 4.179 -2.192 1.00 96.06 118 ILE A CA 1
ATOM 982 C C . ILE A 1 118 ? -8.249 4.530 -3.589 1.00 96.06 118 ILE A C 1
ATOM 984 O O . ILE A 1 118 ? -8.770 5.625 -3.813 1.00 96.06 118 ILE A O 1
ATOM 988 N N . CYS A 1 119 ? -8.120 3.603 -4.534 1.00 96.75 119 CYS A N 1
ATOM 989 C CA . CYS A 1 119 ? -8.658 3.777 -5.881 1.00 96.75 119 CYS A CA 1
ATOM 990 C C . CYS A 1 119 ? -9.076 2.454 -6.530 1.00 96.75 119 CYS A C 1
ATOM 992 O O . CYS A 1 119 ? -8.547 1.392 -6.199 1.00 96.75 119 CYS A O 1
ATOM 994 N N . GLY A 1 120 ? -10.023 2.546 -7.465 1.00 97.62 120 GLY A N 1
ATOM 995 C CA . GLY A 1 120 ? -10.392 1.455 -8.365 1.00 97.62 120 GLY A CA 1
ATOM 996 C C . GLY A 1 120 ? -9.543 1.427 -9.640 1.00 97.62 120 GLY A C 1
ATOM 997 O O . GLY A 1 120 ? -8.597 2.202 -9.821 1.00 97.62 120 GLY A O 1
ATOM 998 N N . SER A 1 121 ? -9.929 0.556 -10.568 1.00 97.75 121 SER A N 1
ATOM 999 C CA . SER A 1 121 ? -9.232 0.319 -11.834 1.00 97.75 121 SER A CA 1
ATOM 1000 C C . SER A 1 121 ? -9.179 1.566 -12.727 1.00 97.75 121 SER A C 1
ATOM 1002 O O . SER A 1 121 ? -8.198 1.787 -13.438 1.00 97.75 121 SER A O 1
ATOM 1004 N N . SER A 1 122 ? -10.192 2.435 -12.644 1.00 97.06 122 SER A N 1
ATOM 1005 C CA . SER A 1 122 ? -10.308 3.666 -13.437 1.00 97.06 122 SER A CA 1
ATOM 1006 C C . SER A 1 122 ? -9.129 4.624 -13.237 1.00 97.06 122 SER A C 1
ATOM 1008 O O . SER A 1 122 ? -8.626 5.198 -14.205 1.00 97.06 122 SER A O 1
ATOM 1010 N N . TYR A 1 123 ? -8.650 4.768 -11.998 1.00 97.25 123 TYR A N 1
ATOM 1011 C CA . TYR A 1 123 ? -7.469 5.568 -11.686 1.00 97.25 123 TYR A CA 1
ATOM 1012 C C . TYR A 1 123 ? -6.214 4.949 -12.302 1.00 97.25 123 TYR A C 1
ATOM 1014 O O . TYR A 1 123 ? -5.435 5.656 -12.942 1.00 97.25 123 TYR A O 1
ATOM 1022 N N . MET A 1 124 ? -6.036 3.634 -12.133 1.00 97.44 124 MET A N 1
ATOM 1023 C CA . MET A 1 124 ? -4.874 2.913 -12.656 1.00 97.44 124 MET A CA 1
ATOM 1024 C C . MET A 1 124 ? -4.807 3.038 -14.178 1.00 97.44 124 MET A C 1
ATOM 1026 O O . MET A 1 124 ? -3.766 3.419 -14.701 1.00 97.44 124 MET A O 1
ATOM 1030 N N . LEU A 1 125 ? -5.922 2.831 -14.885 1.00 97.44 125 LEU A N 1
ATOM 1031 C CA . LEU A 1 125 ? -6.008 2.991 -16.341 1.00 97.44 125 LEU A CA 1
ATOM 1032 C C . LEU A 1 125 ? -5.679 4.417 -16.802 1.00 97.44 125 LEU A C 1
ATOM 1034 O O . LEU A 1 125 ? -5.034 4.600 -17.826 1.00 97.44 125 LEU A O 1
ATOM 1038 N N . ARG A 1 126 ? -6.102 5.439 -16.050 1.00 97.25 126 ARG A N 1
ATOM 1039 C CA . ARG A 1 126 ? -5.848 6.846 -16.395 1.00 97.25 126 ARG A CA 1
ATOM 1040 C C . ARG A 1 126 ? -4.391 7.264 -16.188 1.00 97.25 126 ARG A C 1
ATOM 1042 O O . ARG A 1 126 ? -3.919 8.162 -16.877 1.00 97.25 126 ARG A O 1
ATOM 1049 N N . MET A 1 127 ? -3.708 6.661 -15.217 1.00 95.69 127 MET A N 1
ATOM 1050 C CA . MET A 1 127 ? -2.350 7.041 -14.803 1.00 95.69 127 MET A CA 1
ATOM 1051 C C . MET A 1 127 ? -1.259 6.112 -15.348 1.00 95.69 127 MET A C 1
ATOM 1053 O O . MET A 1 127 ? -0.094 6.256 -14.982 1.00 95.69 127 MET A O 1
ATOM 1057 N N . SER A 1 128 ? -1.617 5.150 -16.196 1.00 94.31 128 SER A N 1
ATOM 1058 C CA . SER A 1 128 ? -0.700 4.146 -16.732 1.00 94.31 128 SER A CA 1
ATOM 1059 C C . SER A 1 128 ? -0.999 3.845 -18.201 1.00 94.31 128 SER A C 1
ATOM 1061 O O . SER A 1 128 ? -1.939 4.380 -18.781 1.00 94.31 128 SER A O 1
ATOM 1063 N N . ASN A 1 129 ? -0.197 2.962 -18.795 1.00 94.88 129 ASN A N 1
ATOM 1064 C CA . ASN A 1 129 ? -0.389 2.485 -20.164 1.00 94.88 129 ASN A CA 1
ATOM 1065 C C . ASN A 1 129 ? -1.065 1.100 -20.220 1.00 94.88 129 ASN A C 1
ATOM 1067 O O . ASN A 1 129 ? -1.011 0.438 -21.257 1.00 94.88 129 ASN A O 1
ATOM 1071 N N . TYR A 1 130 ? -1.680 0.632 -19.125 1.00 96.62 130 TYR A N 1
ATOM 1072 C CA . TYR A 1 130 ? -2.412 -0.636 -19.140 1.00 96.62 130 TYR A CA 1
ATOM 1073 C C . TYR A 1 130 ? -3.712 -0.506 -19.930 1.00 96.62 130 TYR A C 1
ATOM 1075 O O . TYR A 1 130 ? -4.442 0.479 -19.830 1.00 96.62 130 TYR A O 1
ATOM 1083 N N . SER A 1 131 ? -4.026 -1.547 -20.696 1.00 96.38 131 SER A N 1
ATOM 1084 C CA . SER A 1 131 ? -5.333 -1.676 -21.334 1.00 96.38 131 SER A CA 1
ATOM 1085 C C . SER A 1 131 ? -6.356 -2.233 -20.348 1.00 96.38 131 SER A C 1
ATOM 1087 O O . SER A 1 131 ? -6.023 -3.019 -19.455 1.00 96.38 131 SER A O 1
ATOM 1089 N N . LYS A 1 132 ? -7.621 -1.847 -20.534 1.00 97.06 132 LYS A N 1
ATOM 1090 C CA . LYS A 1 132 ? -8.741 -2.428 -19.789 1.00 97.06 132 LYS A CA 1
ATOM 1091 C C . LYS A 1 132 ? -8.796 -3.942 -20.031 1.00 97.06 132 LYS A C 1
ATOM 1093 O O . LYS A 1 132 ? -8.662 -4.382 -21.170 1.00 97.06 132 LYS A O 1
ATOM 1098 N N . GLY A 1 133 ? -9.030 -4.713 -18.974 1.00 96.75 133 GLY A N 1
ATOM 1099 C CA . GLY A 1 133 ? -9.210 -6.165 -19.033 1.00 96.75 133 GLY A CA 1
ATOM 1100 C C . GLY A 1 133 ? -9.952 -6.687 -17.805 1.00 96.75 133 GLY A C 1
ATOM 1101 O O . GLY A 1 133 ? -10.357 -5.896 -16.956 1.00 96.75 133 GLY A O 1
ATOM 1102 N N . ASP A 1 134 ? -10.095 -8.008 -17.695 1.00 97.06 134 ASP A N 1
ATOM 1103 C CA . ASP A 1 134 ? -10.878 -8.668 -16.631 1.00 97.06 134 ASP A CA 1
ATOM 1104 C C . ASP A 1 134 ? -10.370 -8.344 -15.215 1.00 97.06 134 ASP A C 1
ATOM 1106 O O . ASP A 1 134 ? -11.131 -8.321 -14.250 1.00 97.06 134 ASP A O 1
ATOM 1110 N N . TRP A 1 135 ? -9.083 -8.009 -15.082 1.00 97.88 135 TRP A N 1
ATOM 1111 C CA . TRP A 1 135 ? -8.496 -7.548 -13.822 1.00 97.88 135 TRP A CA 1
ATOM 1112 C C . TRP A 1 135 ? -9.174 -6.280 -13.276 1.00 97.88 135 TRP A C 1
ATOM 1114 O O . TRP A 1 135 ? -9.166 -6.061 -12.065 1.00 97.88 135 TRP A O 1
ATOM 1124 N N . CYS A 1 136 ? -9.768 -5.448 -14.141 1.00 98.38 136 CYS A N 1
ATOM 1125 C CA . CYS A 1 136 ? -10.473 -4.241 -13.724 1.00 98.38 136 CYS A CA 1
ATOM 1126 C C . CYS A 1 136 ? -11.686 -4.576 -12.854 1.00 98.38 136 CYS A C 1
ATOM 1128 O O . CYS A 1 136 ? -11.868 -3.937 -11.822 1.00 98.38 136 CYS A O 1
ATOM 1130 N N . ASP A 1 137 ? -12.453 -5.608 -13.215 1.00 98.19 137 ASP A N 1
ATOM 1131 C CA . ASP A 1 137 ? -13.632 -6.027 -12.450 1.00 98.19 137 ASP A CA 1
ATOM 1132 C C . ASP A 1 137 ? -13.228 -6.559 -11.067 1.00 98.19 137 ASP A C 1
ATOM 1134 O O . ASP A 1 137 ? -13.885 -6.265 -10.069 1.00 98.19 137 ASP A O 1
ATOM 1138 N N . THR A 1 138 ? -12.095 -7.265 -10.978 1.00 98.12 138 THR A N 1
ATOM 1139 C CA . THR A 1 138 ? -11.514 -7.699 -9.698 1.00 98.12 138 THR A CA 1
ATOM 1140 C C . THR A 1 138 ? -11.137 -6.506 -8.820 1.00 98.12 138 THR A C 1
ATOM 1142 O O . THR A 1 138 ? -11.517 -6.454 -7.650 1.00 98.12 138 THR A O 1
ATOM 1145 N N . VAL A 1 139 ? -10.409 -5.527 -9.369 1.00 98.38 139 VAL A N 1
ATOM 1146 C CA . VAL A 1 139 ? -9.982 -4.333 -8.619 1.00 98.38 139 VAL A CA 1
ATOM 1147 C C . VAL A 1 139 ? -11.181 -3.484 -8.199 1.00 98.38 139 VAL A C 1
ATOM 1149 O O . VAL A 1 139 ? -11.237 -3.028 -7.058 1.00 98.38 139 VAL A O 1
ATOM 1152 N N . ASP A 1 140 ? -12.161 -3.300 -9.080 1.00 98.38 140 ASP A N 1
ATOM 1153 C CA . ASP A 1 140 ? -13.362 -2.525 -8.776 1.00 98.38 140 ASP A CA 1
ATOM 1154 C C . ASP A 1 140 ? -14.253 -3.247 -7.758 1.00 98.38 140 ASP A C 1
ATOM 1156 O O . ASP A 1 140 ? -14.804 -2.602 -6.868 1.00 98.38 140 ASP A O 1
ATOM 1160 N N . GLY A 1 141 ? -14.334 -4.579 -7.811 1.00 98.44 141 GLY A N 1
ATOM 1161 C CA . GLY A 1 141 ? -14.996 -5.385 -6.787 1.00 98.44 141 GLY A CA 1
ATOM 1162 C C . GLY A 1 141 ? -14.353 -5.221 -5.407 1.00 98.44 141 GLY A C 1
ATOM 1163 O O . GLY A 1 141 ? -15.059 -5.001 -4.422 1.00 98.44 141 GLY A O 1
ATOM 1164 N N . LEU A 1 142 ? -13.017 -5.250 -5.332 1.00 98.25 142 LEU A N 1
ATOM 1165 C CA . LEU A 1 142 ? -12.275 -4.973 -4.096 1.00 98.25 142 LEU A CA 1
ATOM 1166 C C . LEU A 1 142 ? -12.521 -3.543 -3.595 1.00 98.25 142 LEU A C 1
ATOM 1168 O O . LEU A 1 142 ? -12.773 -3.336 -2.408 1.00 98.25 142 LEU A O 1
ATOM 1172 N N . TYR A 1 143 ? -12.485 -2.561 -4.499 1.00 98.31 143 TYR A N 1
ATOM 1173 C CA . TYR A 1 143 ? -12.737 -1.160 -4.175 1.00 98.31 143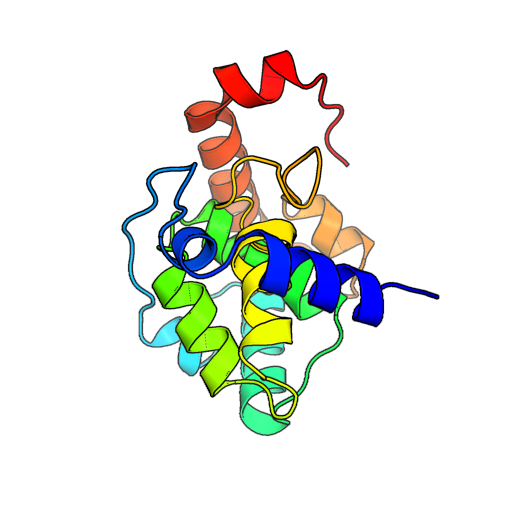 TYR A CA 1
ATOM 1174 C C . TYR A 1 143 ? -14.139 -0.959 -3.595 1.00 98.31 143 TYR A C 1
ATOM 1176 O O . TYR A 1 143 ? -14.277 -0.458 -2.480 1.00 98.31 143 TYR A O 1
ATOM 1184 N N . TRP A 1 144 ? -15.184 -1.391 -4.302 1.00 97.31 144 TRP A N 1
ATOM 1185 C CA . TRP A 1 144 ? -16.562 -1.222 -3.840 1.00 97.31 144 TRP A CA 1
ATOM 1186 C C . TRP A 1 144 ? -16.858 -2.025 -2.577 1.00 97.31 144 TRP A C 1
ATOM 1188 O O . TRP A 1 144 ? -17.532 -1.505 -1.689 1.00 97.31 144 TRP A O 1
ATOM 1198 N N . GLY A 1 145 ? -16.289 -3.226 -2.437 1.00 97.88 145 GLY A N 1
ATOM 1199 C CA . GLY A 1 145 ? -16.374 -4.000 -1.199 1.00 97.88 145 GLY A CA 1
ATOM 1200 C C . GLY A 1 145 ? -15.751 -3.264 -0.010 1.00 97.88 145 GLY A C 1
ATOM 1201 O O . GLY A 1 145 ? -16.330 -3.226 1.077 1.00 97.88 145 GLY A O 1
ATOM 1202 N N . PHE A 1 146 ? -14.603 -2.608 -0.203 1.00 97.31 146 PHE A N 1
ATOM 1203 C CA . PHE A 1 146 ? -14.004 -1.766 0.832 1.00 97.31 146 PHE A CA 1
ATOM 1204 C C . PHE A 1 146 ? -14.891 -0.560 1.177 1.00 97.31 146 PHE A C 1
ATOM 1206 O O . PHE A 1 146 ? -15.083 -0.267 2.360 1.00 97.31 146 PHE A O 1
ATOM 1213 N N . ILE A 1 147 ? -15.445 0.129 0.171 1.00 95.69 147 ILE A N 1
ATOM 1214 C CA . ILE A 1 147 ? -16.348 1.271 0.380 1.00 95.69 147 ILE A CA 1
ATOM 1215 C C . ILE A 1 147 ? -17.579 0.84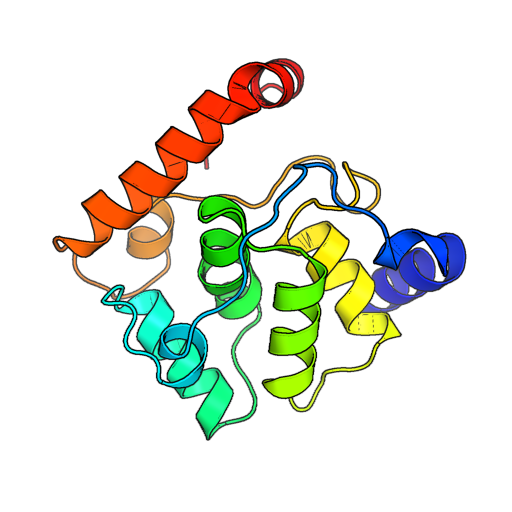7 1.184 1.00 95.69 147 ILE A C 1
ATOM 1217 O O . ILE A 1 147 ? -17.914 1.506 2.165 1.00 95.69 147 ILE A O 1
ATOM 1221 N N . GLU A 1 148 ? -18.232 -0.251 0.803 1.00 95.88 148 GLU A N 1
ATOM 1222 C CA . GLU A 1 148 ? -19.441 -0.750 1.463 1.00 95.88 148 GLU A CA 1
ATOM 1223 C C . GLU A 1 148 ? -19.180 -1.089 2.936 1.00 95.88 148 GLU A C 1
ATOM 1225 O O . GLU A 1 148 ? -19.891 -0.609 3.825 1.00 95.88 148 GLU A O 1
ATOM 1230 N N . ASN A 1 149 ? -18.097 -1.821 3.213 1.00 95.69 149 ASN A N 1
ATOM 1231 C CA . ASN A 1 149 ? -17.719 -2.214 4.572 1.00 95.69 149 ASN A CA 1
ATOM 1232 C C . ASN A 1 149 ? -17.381 -1.016 5.477 1.00 95.69 149 ASN A C 1
ATOM 1234 O O . ASN A 1 149 ? -17.547 -1.091 6.695 1.00 95.69 149 ASN A O 1
ATOM 1238 N N . ASN A 1 150 ? -16.942 0.102 4.892 1.00 94.75 150 ASN A N 1
ATOM 1239 C CA . ASN A 1 150 ? -16.447 1.274 5.617 1.00 94.75 150 ASN A CA 1
ATOM 1240 C C . ASN A 1 150 ? -17.290 2.541 5.392 1.00 94.75 150 ASN A C 1
ATOM 1242 O O . ASN A 1 150 ? -16.883 3.646 5.768 1.00 94.75 150 ASN A O 1
ATOM 1246 N N . ILE A 1 151 ? -18.494 2.398 4.828 1.00 92.44 151 ILE A N 1
ATOM 1247 C CA . ILE A 1 151 ? -19.314 3.514 4.338 1.00 92.44 151 ILE A CA 1
ATOM 1248 C C . ILE A 1 151 ? -19.636 4.549 5.423 1.00 92.44 151 ILE A C 1
ATOM 1250 O O . ILE A 1 151 ? -19.695 5.746 5.151 1.00 92.44 151 ILE A O 1
ATOM 1254 N N . LYS A 1 152 ? -19.787 4.113 6.682 1.00 90.56 152 LYS A N 1
ATOM 1255 C CA . LYS A 1 152 ? -20.048 5.009 7.820 1.00 90.56 152 LYS A CA 1
ATOM 1256 C C . LYS A 1 152 ? -18.919 6.020 8.015 1.00 90.56 152 LYS A C 1
ATOM 1258 O O . LYS A 1 152 ? -19.193 7.201 8.191 1.00 90.56 152 LYS A O 1
ATOM 1263 N N . PHE A 1 153 ? -17.669 5.566 7.965 1.00 91.50 153 PHE A N 1
ATOM 1264 C CA . PHE A 1 153 ? -16.504 6.438 8.097 1.00 91.50 153 PHE A CA 1
ATOM 1265 C C . PHE A 1 153 ? -16.323 7.320 6.851 1.00 91.50 153 PHE A C 1
ATOM 1267 O O . PHE A 1 153 ? -16.094 8.525 6.956 1.00 91.50 153 PHE A O 1
ATOM 1274 N N . LEU A 1 154 ? -16.489 6.741 5.661 1.00 87.75 154 LEU A N 1
ATOM 1275 C CA . LEU A 1 154 ? -16.267 7.445 4.396 1.00 87.75 154 LEU A CA 1
ATOM 1276 C C . LEU A 1 154 ? -17.330 8.524 4.112 1.00 87.75 154 LEU A C 1
ATOM 1278 O O . LEU A 1 154 ? -17.007 9.579 3.569 1.00 87.75 154 LEU A O 1
ATOM 1282 N N . ASN A 1 155 ? -18.575 8.329 4.555 1.00 83.88 155 ASN A N 1
ATOM 1283 C CA . ASN A 1 155 ? -19.625 9.347 4.441 1.00 83.88 155 ASN A CA 1
ATOM 1284 C C . ASN A 1 155 ? -19.381 10.555 5.355 1.00 83.88 155 ASN A C 1
ATOM 1286 O O . ASN A 1 155 ? -19.665 11.686 4.965 1.00 83.88 155 ASN A O 1
ATOM 1290 N N . LEU A 1 156 ? -18.821 10.339 6.551 1.00 75.50 156 LEU A N 1
ATOM 1291 C CA . LEU A 1 156 ? -18.488 11.421 7.488 1.00 75.50 156 LEU A CA 1
ATOM 1292 C C . LEU A 1 156 ? -17.372 12.334 6.963 1.00 75.50 156 LEU A C 1
ATOM 1294 O O . LEU A 1 156 ? -17.257 13.477 7.395 1.00 75.50 156 LEU A O 1
ATOM 1298 N N . THR A 1 157 ? -16.565 11.853 6.018 1.00 66.00 157 THR A N 1
ATOM 1299 C CA . THR A 1 157 ? -15.408 12.582 5.482 1.00 66.00 157 THR A CA 1
ATOM 1300 C C . THR A 1 157 ? -15.688 13.291 4.146 1.00 66.00 157 THR A C 1
ATOM 1302 O O . THR A 1 157 ? -14.777 13.904 3.581 1.00 66.00 157 THR A O 1
ATOM 1305 N N . SER A 1 158 ? -16.945 13.305 3.663 1.00 51.78 158 SER A N 1
ATOM 1306 C CA . SER A 1 158 ? -17.393 13.907 2.386 1.00 51.78 158 SER A CA 1
ATOM 1307 C C . SER A 1 158 ? -16.450 13.573 1.215 1.00 51.78 158 SER A C 1
ATOM 1309 O O . SER A 1 158 ? -15.560 14.343 0.837 1.00 51.78 158 SER A O 1
ATOM 1311 N N . ALA A 1 159 ? -16.586 12.362 0.679 1.00 47.69 159 ALA A N 1
ATOM 1312 C CA . ALA A 1 159 ? -15.781 11.874 -0.432 1.00 47.69 159 ALA A CA 1
ATOM 1313 C C . ALA A 1 159 ? -16.509 12.066 -1.771 1.00 47.69 159 ALA A C 1
ATOM 1315 O O . ALA A 1 159 ? -17.525 11.427 -2.029 1.00 47.69 159 ALA A O 1
ATOM 1316 N N . SER A 1 160 ? -15.941 12.892 -2.650 1.00 36.81 160 SER A N 1
ATOM 1317 C CA . SER A 1 160 ? -15.965 12.574 -4.078 1.00 36.81 160 SER A CA 1
ATOM 1318 C C . SER A 1 160 ? -14.847 11.551 -4.321 1.00 36.81 160 SER A C 1
ATOM 1320 O O . SER A 1 160 ? -13.719 11.819 -3.893 1.00 36.81 160 SER A O 1
ATOM 1322 N N . PRO A 1 161 ? -15.112 10.393 -4.949 1.00 47.12 161 PRO A N 1
ATOM 1323 C CA . PRO A 1 161 ? -14.045 9.505 -5.406 1.00 47.12 161 PRO A CA 1
ATOM 1324 C C . PRO A 1 161 ? -13.179 10.227 -6.460 1.00 47.12 161 PRO A C 1
ATOM 1326 O O . PRO A 1 161 ? -13.710 10.983 -7.277 1.00 47.12 161 PRO A O 1
ATOM 1329 N N . LEU A 1 162 ? -11.854 10.046 -6.398 1.00 45.34 162 LEU A N 1
ATOM 1330 C CA . LEU A 1 162 ? -10.878 10.538 -7.391 1.00 45.34 162 LEU A CA 1
ATOM 1331 C C . LEU A 1 162 ? -10.830 9.644 -8.639 1.00 45.34 162 LEU A C 1
ATOM 1333 O O . LEU A 1 162 ? -10.989 8.417 -8.485 1.00 45.34 162 LEU A O 1
#

Secondary structure (DSSP, 8-state):
--HHHHHHHHHHHHTTGGGG--TT---B---THHHHT-SS-HHHHHHHHHHHHHS---HHIIIIIIIHHHHHTTB-HHHHHHHHHHH-TT--HHHHHIIIIIIIT-TTSSSS-SS-----HHHHHHHSSPPP-THHHHHHHHHHHHHHHTHHHHHHT-PPP-

Foldseek 3Di:
DDDVVVLLVLLVVCPPCLLVFAPVPFDDADDCCLQCLNPPQVLSSVLNVCLAVVLDDDPCSLAAPLLQVCQLVRPGLVNNLVSNCVRHPPDDPSNSSCCRCPARRVSVVAPNHNDHNHDAPVVVVVVDVDDDDPSRVVRVVSRVVSCVSCVVVVVVSDDDHD